Protein AF-A0A0F7GDU9-F1 (afdb_monomer)

Structure (mmCIF, N/CA/C/O backbone):
data_AF-A0A0F7GDU9-F1
#
_entry.id   AF-A0A0F7GDU9-F1
#
loop_
_atom_site.group_PDB
_atom_site.id
_atom_site.type_symbol
_atom_site.label_atom_id
_atom_site.label_alt_id
_atom_site.label_comp_id
_atom_site.label_asym_id
_atom_site.label_entity_id
_atom_site.label_seq_id
_atom_site.pdbx_PDB_ins_code
_atom_site.Cartn_x
_atom_site.Cartn_y
_atom_site.Cartn_z
_atom_site.occupancy
_atom_site.B_iso_or_equiv
_atom_site.auth_seq_id
_atom_site.auth_comp_id
_atom_site.auth_asym_id
_atom_site.auth_atom_id
_atom_site.pdbx_PDB_model_num
ATOM 1 N N . MET A 1 1 ? -9.093 16.173 0.303 1.00 51.81 1 MET A N 1
ATOM 2 C CA . MET A 1 1 ? -8.946 15.560 -1.033 1.00 51.81 1 MET A CA 1
ATOM 3 C C . MET A 1 1 ? -7.883 14.484 -0.906 1.00 51.81 1 MET A C 1
ATOM 5 O O . MET A 1 1 ? -6.915 14.757 -0.209 1.00 51.81 1 MET A O 1
ATOM 9 N N . GLY A 1 2 ? -8.128 13.277 -1.424 1.00 69.50 2 GLY A N 1
ATOM 10 C CA . GLY A 1 2 ? -7.124 12.201 -1.455 1.00 69.50 2 GLY A CA 1
ATOM 11 C C . GLY A 1 2 ? -6.186 12.354 -2.654 1.00 69.50 2 GLY A C 1
ATOM 12 O O . GLY A 1 2 ? -6.438 13.212 -3.508 1.00 69.50 2 GLY A O 1
ATOM 13 N N . LEU A 1 3 ? -5.126 11.550 -2.706 1.00 77.25 3 LEU A N 1
ATOM 14 C CA . LEU A 1 3 ? -4.203 11.506 -3.839 1.00 77.25 3 LEU A CA 1
ATOM 15 C C . LEU A 1 3 ? -4.942 11.056 -5.101 1.00 77.25 3 LEU A C 1
ATOM 17 O O . LEU A 1 3 ? -5.742 10.120 -5.092 1.00 77.25 3 LEU A O 1
ATOM 21 N N . THR A 1 4 ? -4.633 11.688 -6.227 1.00 83.62 4 THR A N 1
ATOM 22 C CA . THR A 1 4 ? -5.005 11.131 -7.530 1.00 83.62 4 THR A CA 1
ATOM 23 C C . THR A 1 4 ? -4.153 9.898 -7.845 1.00 83.62 4 THR A C 1
ATOM 25 O O . THR A 1 4 ? -3.035 9.751 -7.345 1.00 83.62 4 THR A O 1
ATOM 28 N N . LEU A 1 5 ? -4.634 9.028 -8.743 1.00 80.19 5 LEU A N 1
ATOM 29 C CA . LEU A 1 5 ? -3.873 7.854 -9.193 1.00 80.19 5 LEU A CA 1
ATOM 30 C C . LEU A 1 5 ? -2.474 8.242 -9.714 1.00 80.19 5 LEU A C 1
ATOM 32 O O . LEU A 1 5 ? -1.488 7.583 -9.399 1.00 80.19 5 LEU A O 1
ATOM 36 N N . GLY A 1 6 ? -2.366 9.351 -10.454 1.00 81.88 6 GLY A N 1
ATOM 37 C CA . GLY A 1 6 ? -1.084 9.844 -10.965 1.00 81.88 6 GLY A CA 1
ATOM 38 C C . GLY A 1 6 ? -0.112 10.290 -9.865 1.00 81.88 6 GLY A C 1
ATOM 39 O O . GLY A 1 6 ? 1.096 10.068 -9.979 1.00 81.88 6 GLY A O 1
ATOM 40 N N . GLU A 1 7 ? -0.619 10.880 -8.780 1.00 85.62 7 GLU A N 1
ATOM 41 C CA . GLU A 1 7 ? 0.194 11.251 -7.617 1.00 85.62 7 GLU A CA 1
ATOM 42 C C . GLU A 1 7 ? 0.638 10.014 -6.836 1.00 85.62 7 GLU A C 1
ATOM 44 O O . GLU A 1 7 ? 1.824 9.891 -6.522 1.00 85.62 7 GLU A O 1
ATOM 49 N N . ALA A 1 8 ? -0.265 9.059 -6.602 1.00 84.44 8 ALA A N 1
ATOM 50 C CA . ALA A 1 8 ? 0.062 7.797 -5.944 1.00 84.44 8 ALA A CA 1
ATOM 51 C C . ALA A 1 8 ? 1.150 7.022 -6.708 1.00 84.44 8 ALA A C 1
ATOM 53 O O . ALA A 1 8 ? 2.155 6.629 -6.113 1.00 84.44 8 ALA A O 1
ATOM 54 N N . ILE A 1 9 ? 1.021 6.903 -8.036 1.00 87.31 9 ILE A N 1
ATOM 55 C CA . ILE A 1 9 ? 2.037 6.295 -8.912 1.00 87.31 9 ILE A CA 1
ATOM 56 C C . ILE A 1 9 ? 3.381 7.010 -8.752 1.00 87.31 9 ILE A C 1
ATOM 58 O O . ILE A 1 9 ? 4.406 6.363 -8.534 1.00 87.31 9 ILE A O 1
ATOM 62 N N . ARG A 1 10 ? 3.400 8.349 -8.806 1.00 88.69 10 ARG A N 1
ATOM 63 C CA . ARG A 1 10 ? 4.634 9.130 -8.627 1.00 88.69 10 ARG A CA 1
ATOM 64 C C . ARG A 1 10 ? 5.276 8.863 -7.261 1.00 88.69 10 ARG A C 1
ATOM 66 O O . ARG A 1 10 ? 6.499 8.737 -7.184 1.00 88.69 10 ARG A O 1
ATOM 73 N N . HIS A 1 11 ? 4.488 8.773 -6.194 1.00 90.69 11 HIS A N 1
ATOM 74 C CA . HIS A 1 11 ? 5.000 8.477 -4.858 1.00 90.69 11 HIS A CA 1
ATOM 75 C C . HIS A 1 11 ? 5.557 7.052 -4.745 1.00 90.69 11 HIS A C 1
ATOM 77 O O . HIS A 1 11 ? 6.633 6.895 -4.170 1.00 90.69 11 HIS A O 1
ATOM 83 N N . ILE A 1 12 ? 4.915 6.046 -5.349 1.00 88.94 12 ILE A N 1
ATOM 84 C CA . ILE A 1 12 ? 5.427 4.662 -5.393 1.00 88.94 12 ILE A CA 1
ATOM 85 C C . ILE A 1 12 ? 6.749 4.595 -6.164 1.00 88.94 12 ILE A C 1
ATOM 87 O O . ILE A 1 12 ? 7.724 4.043 -5.653 1.00 88.94 12 ILE A O 1
ATOM 91 N N . VAL A 1 13 ? 6.830 5.227 -7.342 1.00 88.12 13 VAL A N 1
ATOM 92 C CA . VAL A 1 13 ? 8.076 5.299 -8.133 1.00 88.12 13 VAL A CA 1
ATOM 93 C C . VAL A 1 13 ? 9.207 5.942 -7.325 1.00 88.12 13 VAL A C 1
ATOM 95 O O . VAL A 1 13 ? 10.338 5.456 -7.342 1.00 88.12 13 VAL A O 1
ATOM 98 N N . ASN A 1 14 ? 8.899 7.002 -6.573 1.00 90.06 14 ASN A N 1
ATOM 99 C CA . ASN A 1 14 ? 9.851 7.693 -5.702 1.00 90.06 14 ASN A CA 1
ATOM 100 C C . ASN A 1 14 ? 10.084 6.991 -4.352 1.00 90.06 14 ASN A C 1
ATOM 102 O O . ASN A 1 14 ? 10.803 7.531 -3.514 1.00 90.06 14 ASN A O 1
ATOM 106 N N . LYS A 1 15 ? 9.499 5.805 -4.129 1.00 89.31 15 LYS A N 1
ATOM 107 C CA . LYS A 1 15 ? 9.599 5.026 -2.882 1.00 89.31 15 LYS A CA 1
ATOM 108 C C . LYS A 1 15 ? 9.071 5.758 -1.638 1.00 89.31 15 LYS A C 1
ATOM 110 O O . LYS A 1 15 ? 9.428 5.423 -0.512 1.00 89.31 15 LYS A O 1
ATOM 115 N N . ASN A 1 16 ? 8.175 6.721 -1.834 1.00 91.31 16 ASN A N 1
ATOM 116 C CA . ASN A 1 16 ? 7.475 7.459 -0.783 1.00 91.31 16 ASN A CA 1
ATOM 117 C C . ASN A 1 16 ? 6.199 6.714 -0.355 1.00 91.31 16 ASN A C 1
ATOM 119 O O . ASN A 1 16 ? 5.093 7.251 -0.433 1.00 91.31 16 ASN A O 1
ATOM 123 N N . TYR A 1 17 ? 6.350 5.460 0.076 1.00 89.12 17 TYR A N 1
ATOM 124 C CA . TYR A 1 17 ? 5.229 4.556 0.363 1.00 89.12 17 TYR A CA 1
ATOM 125 C C . TYR A 1 17 ? 4.339 5.034 1.511 1.00 89.12 17 TYR A C 1
ATOM 127 O O . TYR A 1 17 ? 3.130 4.851 1.446 1.00 89.12 17 TYR A O 1
ATOM 135 N N . ALA A 1 18 ? 4.910 5.702 2.518 1.00 87.19 18 ALA A N 1
ATOM 136 C CA . ALA A 1 18 ? 4.168 6.198 3.676 1.00 87.19 18 ALA A CA 1
ATOM 137 C C . ALA A 1 18 ? 3.028 7.162 3.291 1.00 87.19 18 ALA A C 1
ATOM 139 O O . ALA A 1 18 ? 1.952 7.119 3.881 1.00 87.19 18 ALA A O 1
ATOM 140 N N . ILE A 1 19 ? 3.239 8.000 2.267 1.00 88.06 19 ILE A N 1
ATOM 141 C CA . ILE A 1 19 ? 2.229 8.959 1.788 1.00 88.06 19 ILE A CA 1
ATOM 142 C C . ILE A 1 19 ? 1.057 8.208 1.143 1.00 88.06 19 ILE A C 1
ATOM 144 O O . ILE A 1 19 ? -0.102 8.510 1.408 1.00 88.06 19 ILE A O 1
ATOM 148 N N . VAL A 1 20 ? 1.365 7.188 0.340 1.00 88.69 20 VAL A N 1
ATOM 149 C CA . VAL A 1 20 ? 0.366 6.354 -0.345 1.00 88.69 20 VAL A CA 1
ATOM 150 C C . VAL A 1 20 ? -0.384 5.471 0.648 1.00 88.69 20 VAL A C 1
ATOM 152 O O . VAL A 1 20 ? -1.594 5.313 0.541 1.00 88.69 20 VAL A O 1
ATOM 155 N N . ALA A 1 21 ? 0.316 4.940 1.649 1.00 88.06 21 ALA A N 1
ATOM 156 C CA . ALA A 1 21 ? -0.278 4.141 2.709 1.00 88.06 21 ALA A CA 1
ATOM 157 C C . ALA A 1 21 ? -1.263 4.950 3.561 1.00 88.06 21 ALA A C 1
ATOM 159 O O . ALA A 1 21 ? -2.363 4.475 3.842 1.00 88.06 21 ALA A O 1
ATOM 160 N N . ALA A 1 22 ? -0.897 6.180 3.935 1.00 85.88 22 ALA A N 1
ATOM 161 C CA . ALA A 1 22 ? -1.777 7.077 4.678 1.00 85.88 22 ALA A CA 1
ATOM 162 C C . ALA A 1 22 ? -3.028 7.455 3.869 1.00 85.88 22 ALA A C 1
ATOM 164 O O . ALA A 1 22 ? -4.126 7.486 4.421 1.00 85.88 22 ALA A O 1
ATOM 165 N N . ASP A 1 23 ? -2.873 7.696 2.566 1.00 86.12 23 ASP A N 1
ATOM 166 C CA . ASP A 1 23 ? -3.991 8.016 1.679 1.00 86.12 23 ASP A CA 1
ATOM 167 C C . ASP A 1 23 ? -4.937 6.823 1.469 1.00 86.12 23 ASP A C 1
ATOM 169 O O . ASP A 1 23 ? -6.144 6.969 1.643 1.00 86.12 23 ASP A O 1
ATOM 173 N N . LEU A 1 24 ? -4.406 5.622 1.203 1.00 84.25 24 LEU A N 1
ATOM 174 C CA . LEU A 1 24 ? -5.200 4.389 1.090 1.00 84.25 24 LEU A CA 1
ATOM 175 C C . LEU A 1 24 ? -5.948 4.071 2.390 1.00 84.25 24 LEU A C 1
ATOM 177 O O . LEU A 1 24 ? -7.117 3.675 2.360 1.00 84.25 24 LEU A O 1
ATOM 181 N N . PHE A 1 25 ? -5.287 4.274 3.532 1.00 83.62 25 PHE A N 1
ATOM 182 C CA . PHE A 1 25 ? -5.909 4.152 4.843 1.00 83.62 25 PHE A CA 1
ATOM 183 C C . PHE A 1 25 ? -7.065 5.147 5.009 1.00 83.62 25 PHE A C 1
ATOM 185 O O . PHE A 1 25 ? -8.159 4.747 5.400 1.00 83.62 25 PHE A O 1
ATOM 192 N N . ASP A 1 26 ? -6.864 6.426 4.694 1.00 79.69 26 ASP A N 1
ATOM 193 C CA . ASP A 1 26 ? -7.908 7.448 4.821 1.00 79.69 26 ASP A CA 1
ATOM 194 C C . ASP A 1 26 ? -9.071 7.219 3.836 1.00 79.69 26 ASP A C 1
ATOM 196 O O . ASP A 1 26 ? -10.240 7.361 4.208 1.00 79.69 26 ASP A O 1
ATOM 200 N N . GLU A 1 27 ? -8.778 6.782 2.609 1.00 75.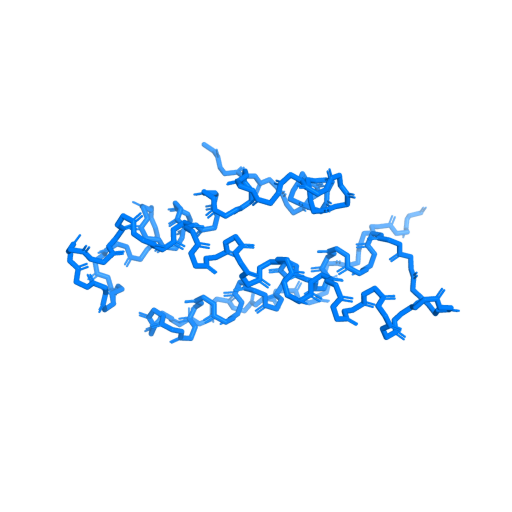69 27 GLU A N 1
ATOM 201 C CA . GLU A 1 27 ? -9.785 6.445 1.600 1.00 75.69 27 GLU A CA 1
ATOM 202 C C . GLU A 1 27 ? -10.667 5.280 2.064 1.00 75.69 27 GLU A C 1
ATOM 204 O O . GLU A 1 27 ? -11.899 5.383 2.025 1.00 75.69 27 GLU A O 1
ATOM 209 N N . CYS A 1 28 ? -10.057 4.192 2.539 1.00 71.00 28 CYS A N 1
ATOM 210 C CA . CYS A 1 28 ? -10.795 2.993 2.922 1.00 71.00 28 CYS A CA 1
ATOM 211 C C . CYS A 1 28 ? -11.435 3.119 4.312 1.00 71.00 28 CYS A C 1
ATOM 213 O O . CYS A 1 28 ? -12.611 2.806 4.477 1.00 71.00 28 CYS A O 1
ATOM 215 N N . LEU A 1 29 ? -10.706 3.615 5.313 1.00 68.00 29 LEU A N 1
ATOM 216 C CA . LEU A 1 29 ? -11.124 3.610 6.721 1.00 68.00 29 LEU A CA 1
ATOM 217 C C . LEU A 1 29 ? -11.577 4.973 7.254 1.00 68.00 29 LEU A C 1
ATOM 219 O O . LEU A 1 29 ? -12.350 5.012 8.212 1.00 68.00 29 LEU A O 1
ATOM 223 N N . GLY A 1 30 ? -11.104 6.075 6.671 1.00 59.62 30 GLY A N 1
ATOM 224 C CA . GLY A 1 30 ? -11.376 7.433 7.152 1.00 59.62 30 GLY A CA 1
ATOM 225 C C . GLY A 1 30 ? -12.654 8.052 6.585 1.00 59.62 30 GLY A C 1
ATOM 226 O O . GLY A 1 30 ? -13.427 8.648 7.333 1.00 59.62 30 GLY A O 1
ATOM 227 N N . LYS A 1 31 ? -12.898 7.913 5.273 1.00 58.88 31 LYS A N 1
ATOM 228 C CA . LYS A 1 31 ? -13.973 8.656 4.581 1.00 58.88 31 LYS A CA 1
ATOM 229 C C . LYS A 1 31 ? -15.091 7.815 3.972 1.00 58.88 31 LYS A C 1
ATOM 231 O O . LYS A 1 31 ? -16.208 8.314 3.875 1.00 58.88 31 LYS A O 1
ATOM 236 N N . LYS A 1 32 ? -14.810 6.593 3.504 1.00 56.31 32 LYS A N 1
ATOM 237 C CA . LYS A 1 32 ? -15.735 5.857 2.618 1.00 56.31 32 LYS A CA 1
ATOM 238 C C . LYS A 1 32 ? -16.352 4.613 3.250 1.00 56.31 32 LYS A C 1
ATOM 240 O O . LYS A 1 32 ? -17.522 4.345 3.001 1.00 56.31 32 LYS A O 1
ATOM 245 N N . TYR A 1 33 ? -15.598 3.896 4.086 1.00 57.84 33 TYR A N 1
ATOM 246 C CA . TYR A 1 33 ? -16.064 2.658 4.718 1.00 57.84 33 TYR A CA 1
ATOM 247 C C . TYR A 1 33 ? -15.785 2.586 6.223 1.00 57.84 33 TYR A C 1
ATOM 249 O O . TYR A 1 33 ? -15.810 1.502 6.791 1.00 57.84 33 TYR A O 1
ATOM 257 N N . GLY A 1 34 ? -15.566 3.717 6.904 1.00 58.62 34 GLY A N 1
ATOM 258 C CA . GLY A 1 34 ? -15.270 3.740 8.344 1.00 58.62 34 GLY A CA 1
ATOM 259 C C . GLY A 1 34 ? -16.318 3.053 9.238 1.00 58.62 34 GLY A C 1
ATOM 260 O O . GLY A 1 34 ? -15.957 2.551 10.301 1.00 58.62 34 GLY A O 1
ATOM 261 N N . GLU A 1 35 ? -17.579 2.986 8.792 1.00 58.09 35 GLU A N 1
ATOM 262 C CA . GLU A 1 35 ? -18.680 2.267 9.460 1.00 58.09 35 GLU A CA 1
ATOM 263 C C . GLU A 1 35 ? -18.834 0.799 9.011 1.00 58.09 35 GLU A C 1
ATOM 265 O O . GLU A 1 35 ? -19.424 -0.001 9.731 1.00 58.09 35 GLU A O 1
ATOM 270 N N . VAL A 1 36 ? -18.305 0.431 7.837 1.00 58.22 36 VAL A N 1
ATOM 271 C CA . VAL A 1 36 ? -18.461 -0.908 7.224 1.00 58.22 36 VAL A CA 1
ATOM 272 C C . VAL A 1 36 ? -17.218 -1.778 7.428 1.00 58.22 36 VAL A C 1
ATOM 274 O O . VAL A 1 36 ? -17.302 -3.005 7.444 1.00 58.22 36 VAL A O 1
ATOM 277 N N . ALA A 1 37 ? -16.054 -1.157 7.603 1.00 60.94 37 ALA A N 1
ATOM 278 C CA . ALA A 1 37 ? -14.794 -1.852 7.767 1.00 60.94 37 ALA A CA 1
ATOM 279 C C . ALA A 1 37 ? -14.752 -2.622 9.091 1.00 60.94 37 ALA A C 1
ATOM 281 O O . ALA A 1 37 ? -14.952 -2.063 10.171 1.00 60.94 37 ALA A O 1
ATOM 282 N N . LYS A 1 38 ? -14.397 -3.907 9.019 1.00 63.19 38 LYS A N 1
ATOM 283 C CA . LYS A 1 38 ? -14.333 -4.822 10.176 1.00 63.19 38 LYS A CA 1
ATOM 284 C C . LYS A 1 38 ? -13.097 -4.618 11.065 1.00 63.19 38 LYS A C 1
ATOM 286 O O . LYS A 1 38 ? -12.650 -5.551 11.726 1.00 63.19 38 LYS A O 1
ATOM 291 N N . VAL A 1 39 ? -12.516 -3.419 11.087 1.00 62.53 39 VAL A N 1
ATOM 292 C CA . VAL A 1 39 ? -11.258 -3.163 11.800 1.00 62.53 39 VAL A CA 1
ATOM 293 C C . VAL A 1 39 ? -11.517 -2.779 13.255 1.00 62.53 39 VAL A C 1
ATOM 295 O O . VAL A 1 39 ? -12.111 -1.724 13.511 1.00 62.53 39 VAL A O 1
ATOM 298 N N . PRO A 1 40 ? -10.999 -3.552 14.227 1.00 60.81 40 PRO A N 1
ATOM 299 C CA . PRO A 1 40 ? -11.018 -3.155 15.627 1.00 60.81 40 PRO A CA 1
ATOM 300 C C . PRO A 1 40 ? -10.286 -1.820 15.815 1.00 60.81 40 PRO A C 1
ATOM 302 O O . PRO A 1 40 ? -9.200 -1.618 15.276 1.00 60.81 40 PRO A O 1
ATOM 305 N N . ALA A 1 41 ? -10.829 -0.906 16.625 1.00 61.78 41 ALA A N 1
ATOM 306 C CA . ALA A 1 41 ? -10.236 0.421 16.843 1.00 61.78 41 ALA A CA 1
ATOM 307 C C . ALA A 1 41 ? -8.761 0.380 17.303 1.00 61.78 41 ALA A C 1
ATOM 309 O O . ALA A 1 41 ? -7.984 1.261 16.946 1.00 61.78 41 ALA A O 1
ATOM 310 N N . LYS A 1 42 ? -8.369 -0.674 18.033 1.00 61.44 42 LYS A N 1
ATOM 311 C CA . LYS A 1 42 ? -6.993 -0.929 18.494 1.00 61.44 42 LYS A CA 1
ATOM 312 C C . LYS A 1 42 ? -5.995 -1.220 17.364 1.00 61.44 42 LYS A C 1
ATOM 314 O O . LYS A 1 42 ? -4.810 -0.966 17.529 1.00 61.44 42 LYS A O 1
ATOM 319 N N . ASP A 1 43 ? -6.467 -1.730 16.228 1.00 67.06 43 ASP A N 1
ATOM 320 C CA . ASP A 1 43 ? -5.627 -2.110 15.092 1.00 67.06 43 ASP A CA 1
ATOM 321 C C . ASP A 1 43 ? -5.486 -0.963 14.078 1.00 67.06 43 ASP A C 1
ATOM 323 O O . ASP A 1 43 ? -4.539 -0.963 13.290 1.00 67.06 43 ASP A O 1
ATOM 327 N N . LYS A 1 44 ? -6.367 0.056 14.130 1.00 67.38 44 LYS A N 1
ATOM 328 C CA . LYS A 1 44 ? -6.383 1.231 13.228 1.00 67.38 44 LYS A CA 1
ATOM 329 C C . LYS A 1 44 ? -5.042 1.966 13.154 1.00 67.38 44 LYS A C 1
ATOM 331 O O . LYS A 1 44 ? -4.682 2.446 12.088 1.00 67.38 44 LYS A O 1
ATOM 336 N N . THR A 1 45 ? -4.279 2.011 14.243 1.00 72.19 45 THR A N 1
ATOM 337 C CA . THR A 1 45 ? -2.954 2.654 14.290 1.00 72.19 45 THR A CA 1
ATOM 338 C C . THR A 1 45 ? -1.852 1.845 13.600 1.00 72.19 45 THR A C 1
ATOM 340 O O . THR A 1 45 ? -0.831 2.414 13.225 1.00 72.19 45 THR A O 1
ATOM 343 N N . THR A 1 46 ? -2.048 0.538 13.398 1.00 82.44 46 THR A N 1
ATOM 344 C CA . THR A 1 46 ? -1.060 -0.356 12.761 1.00 82.44 46 THR A CA 1
ATOM 345 C C . THR A 1 46 ? -1.272 -0.511 11.257 1.00 82.44 46 THR A C 1
ATOM 347 O O . THR A 1 46 ? -0.351 -0.889 10.538 1.00 82.44 46 THR A O 1
ATOM 350 N N . TRP A 1 47 ? -2.469 -0.195 10.760 1.00 83.44 47 TRP A N 1
ATOM 351 C CA . TRP A 1 47 ? -2.814 -0.343 9.346 1.00 83.44 47 TRP A CA 1
ATOM 352 C C . TRP A 1 47 ? -1.959 0.489 8.392 1.00 83.44 47 TRP A C 1
ATOM 354 O O . TRP A 1 47 ? -1.522 -0.086 7.400 1.00 83.44 47 TRP A O 1
ATOM 364 N N . PRO A 1 48 ? -1.644 1.773 8.660 1.00 84.31 48 PRO A N 1
ATOM 365 C CA . PRO A 1 48 ? -0.747 2.528 7.786 1.00 84.31 48 PRO A CA 1
ATOM 366 C C . PRO A 1 48 ? 0.612 1.838 7.605 1.00 84.31 48 PRO A C 1
ATOM 368 O O . PRO A 1 48 ? 1.127 1.783 6.496 1.00 84.31 48 PRO A O 1
ATOM 371 N N . ILE A 1 49 ? 1.143 1.229 8.671 1.00 88.31 49 ILE A N 1
ATOM 372 C CA . ILE A 1 49 ? 2.406 0.480 8.634 1.00 88.31 49 ILE A CA 1
ATOM 373 C C . ILE A 1 49 ? 2.241 -0.795 7.796 1.00 88.31 49 ILE A C 1
ATOM 375 O O . ILE A 1 49 ? 3.045 -1.049 6.906 1.00 88.31 49 ILE A O 1
ATOM 379 N N . LYS A 1 50 ? 1.160 -1.561 8.008 1.00 89.12 50 LYS A N 1
ATOM 380 C CA . LYS A 1 50 ? 0.871 -2.772 7.216 1.00 89.12 50 LYS A CA 1
ATOM 381 C C . LYS A 1 50 ? 0.710 -2.477 5.722 1.00 89.12 50 LYS A C 1
ATOM 383 O O . LYS A 1 50 ? 1.218 -3.230 4.897 1.00 89.12 50 LYS A O 1
ATOM 388 N N . ILE A 1 51 ? 0.017 -1.392 5.373 1.00 90.00 51 ILE A N 1
ATOM 389 C CA . ILE A 1 51 ? -0.165 -0.969 3.977 1.00 90.00 51 ILE A CA 1
ATOM 390 C C . ILE A 1 51 ? 1.183 -0.554 3.380 1.00 90.00 51 ILE A C 1
ATOM 392 O O . ILE A 1 51 ? 1.481 -0.905 2.241 1.00 90.00 51 ILE A O 1
ATOM 396 N N . GLU A 1 52 ? 2.018 0.157 4.140 1.00 92.38 52 GLU A N 1
ATOM 397 C CA . GLU A 1 52 ? 3.356 0.547 3.695 1.00 92.38 52 GLU A CA 1
ATOM 398 C C . GLU A 1 52 ? 4.256 -0.667 3.419 1.00 92.38 52 GLU A C 1
ATOM 400 O O . GLU A 1 52 ? 4.908 -0.718 2.374 1.00 92.38 52 GLU A O 1
ATOM 405 N N . ASP A 1 53 ? 4.278 -1.653 4.318 1.00 93.19 53 ASP A N 1
ATOM 406 C CA . ASP A 1 53 ? 5.015 -2.905 4.110 1.00 93.19 53 ASP A CA 1
ATOM 407 C C . ASP A 1 53 ? 4.494 -3.668 2.889 1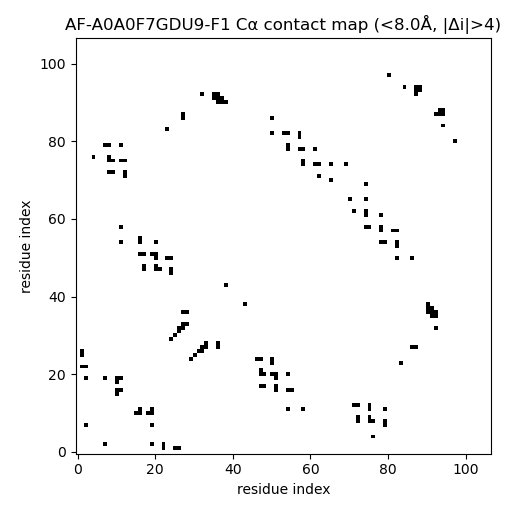.00 93.19 53 ASP A C 1
ATOM 409 O O . ASP A 1 53 ? 5.287 -4.113 2.056 1.00 93.19 53 ASP A O 1
ATOM 413 N N . LYS A 1 54 ? 3.169 -3.734 2.707 1.00 92.88 54 LYS A N 1
ATOM 414 C CA . LYS A 1 54 ? 2.582 -4.386 1.532 1.00 92.88 54 LYS A CA 1
ATOM 415 C C . LYS A 1 54 ? 2.938 -3.665 0.229 1.00 92.88 54 LYS A C 1
ATOM 417 O O . LYS A 1 54 ? 3.276 -4.322 -0.752 1.00 92.88 54 LYS A O 1
ATOM 422 N N . LEU A 1 55 ? 2.935 -2.328 0.217 1.00 91.81 55 LEU A N 1
ATOM 423 C CA . LEU A 1 55 ? 3.396 -1.529 -0.927 1.00 91.81 55 LEU A CA 1
ATOM 424 C C . LEU A 1 55 ? 4.852 -1.837 -1.283 1.00 91.81 55 LEU A C 1
ATOM 426 O O . LEU A 1 55 ? 5.164 -1.976 -2.463 1.00 91.81 55 LEU A O 1
ATOM 430 N N . LYS A 1 56 ? 5.738 -1.956 -0.288 1.00 93.38 56 LYS A N 1
ATOM 431 C CA . LYS A 1 56 ? 7.148 -2.311 -0.513 1.00 93.38 56 LYS A CA 1
ATOM 432 C C . LYS A 1 56 ? 7.287 -3.712 -1.094 1.00 93.38 56 LYS A C 1
ATOM 434 O O . LYS A 1 56 ? 7.995 -3.875 -2.085 1.00 93.38 56 LYS A O 1
ATOM 439 N N . GLU A 1 57 ? 6.603 -4.687 -0.499 1.00 93.75 57 GLU A N 1
ATOM 440 C CA . GLU A 1 57 ? 6.629 -6.088 -0.925 1.00 93.75 57 GLU A CA 1
ATOM 441 C C . GLU A 1 57 ? 6.181 -6.230 -2.384 1.00 93.75 57 GLU A C 1
ATOM 443 O O . GLU A 1 57 ? 6.929 -6.749 -3.214 1.00 93.75 57 GLU A O 1
ATOM 448 N N . VAL A 1 58 ? 4.998 -5.703 -2.715 1.00 92.69 58 VAL A N 1
ATOM 449 C CA . VAL A 1 58 ? 4.416 -5.803 -4.059 1.00 92.69 58 VAL A CA 1
ATOM 450 C C . VAL A 1 58 ? 5.253 -5.028 -5.076 1.00 92.69 58 VAL A C 1
ATOM 452 O O . VAL A 1 58 ? 5.553 -5.552 -6.150 1.00 92.69 58 VAL A O 1
ATOM 455 N N . HIS A 1 59 ? 5.693 -3.810 -4.739 1.00 91.75 59 HIS A N 1
ATOM 456 C CA . HIS A 1 59 ? 6.526 -3.018 -5.644 1.00 91.75 59 HIS A CA 1
ATOM 457 C C . HIS A 1 59 ? 7.846 -3.731 -5.948 1.00 91.75 59 HIS A C 1
ATOM 459 O O . HIS A 1 59 ? 8.270 -3.778 -7.101 1.00 91.75 59 HIS A O 1
ATOM 465 N N . GLN A 1 60 ? 8.494 -4.308 -4.934 1.00 89.69 60 GLN A N 1
ATOM 466 C CA . GLN A 1 60 ? 9.758 -5.012 -5.109 1.00 89.69 60 GLN A CA 1
ATOM 467 C C . GLN A 1 60 ? 9.583 -6.304 -5.914 1.00 89.69 60 GLN A C 1
ATOM 469 O O . GLN A 1 60 ? 10.363 -6.537 -6.835 1.00 89.69 60 GLN A O 1
ATOM 474 N N . ALA A 1 61 ? 8.539 -7.090 -5.637 1.00 89.69 61 ALA A N 1
ATOM 475 C CA . ALA A 1 61 ? 8.221 -8.288 -6.410 1.00 89.69 61 ALA A CA 1
ATOM 476 C C . ALA A 1 61 ? 7.983 -7.961 -7.895 1.00 89.69 61 ALA A C 1
ATOM 478 O O . ALA A 1 61 ? 8.582 -8.589 -8.769 1.00 89.69 61 ALA A O 1
ATOM 479 N N . LYS A 1 62 ? 7.192 -6.920 -8.188 1.00 85.50 62 LYS A N 1
ATOM 480 C CA . LYS A 1 62 ? 6.907 -6.492 -9.566 1.00 85.50 62 LYS A CA 1
ATOM 481 C C . LYS A 1 62 ? 8.104 -5.850 -10.261 1.00 85.50 62 LYS A C 1
ATOM 483 O O . LYS A 1 62 ? 8.243 -6.000 -11.470 1.00 85.50 62 LYS A O 1
ATOM 488 N N . LEU A 1 63 ? 8.988 -5.164 -9.533 1.00 85.62 63 LEU A N 1
ATOM 489 C CA . LEU A 1 63 ? 10.256 -4.692 -10.096 1.00 85.62 63 LEU A CA 1
ATOM 490 C C . LEU A 1 63 ? 11.137 -5.867 -10.538 1.00 85.62 63 LEU A C 1
ATOM 492 O O . LEU A 1 63 ? 11.735 -5.792 -11.606 1.00 85.62 63 LEU A O 1
ATOM 496 N N . THR A 1 64 ? 11.181 -6.948 -9.755 1.00 85.00 64 THR A N 1
ATOM 497 C CA . THR A 1 64 ? 11.919 -8.170 -10.109 1.00 85.00 64 THR A CA 1
ATOM 498 C C . THR A 1 64 ? 11.266 -8.925 -11.271 1.00 85.00 64 THR A C 1
ATOM 500 O O . THR A 1 64 ? 11.967 -9.408 -12.156 1.00 85.00 64 THR A O 1
ATOM 503 N N . GLU A 1 65 ? 9.935 -9.002 -11.319 1.00 79.56 65 GLU A N 1
ATOM 504 C CA . GLU A 1 65 ? 9.200 -9.663 -12.410 1.00 79.56 65 GLU A CA 1
ATOM 505 C C . GLU A 1 65 ? 9.252 -8.867 -13.730 1.00 79.56 65 GLU A C 1
ATOM 507 O O . GLU A 1 65 ? 9.381 -9.432 -14.820 1.00 79.56 65 GLU A O 1
ATOM 512 N N . GLY A 1 66 ? 9.168 -7.540 -13.629 1.00 66.75 66 GLY A N 1
ATOM 513 C CA . GLY A 1 66 ? 9.030 -6.605 -14.741 1.00 66.75 66 GLY A CA 1
ATOM 514 C C . GLY A 1 66 ? 10.335 -5.999 -15.256 1.00 66.75 66 GLY A C 1
ATOM 515 O O . GLY A 1 66 ? 10.257 -5.167 -16.162 1.00 66.75 66 GLY A O 1
ATOM 516 N N . GLU A 1 67 ? 11.502 -6.411 -14.735 1.00 64.25 67 GLU A N 1
ATOM 517 C CA . GLU A 1 67 ? 12.827 -5.783 -14.943 1.00 64.25 67 GLU A CA 1
ATOM 518 C C . GLU A 1 67 ? 13.177 -5.520 -16.427 1.00 64.25 67 GLU A C 1
ATOM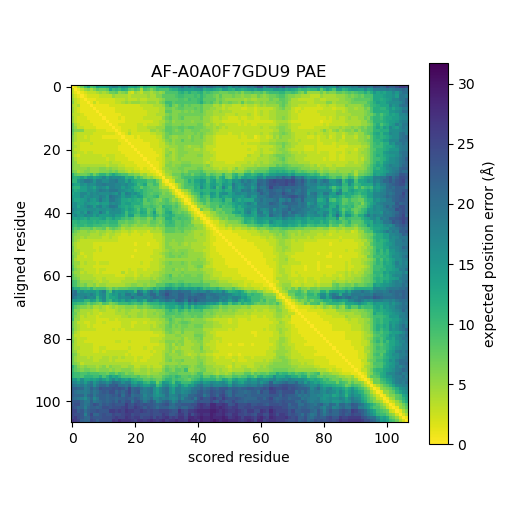 520 O O . GLU A 1 67 ? 13.935 -4.601 -16.734 1.00 64.25 67 GLU A O 1
ATOM 525 N N . PHE A 1 68 ? 12.550 -6.244 -17.365 1.00 57.22 68 PHE A N 1
ATOM 526 C CA . PHE A 1 68 ? 12.767 -6.104 -18.811 1.00 57.22 68 PHE A CA 1
ATOM 527 C C . PHE A 1 68 ? 11.498 -5.900 -19.658 1.00 57.22 68 PHE A C 1
ATOM 529 O O . PHE A 1 68 ? 11.594 -5.880 -20.886 1.00 57.22 68 PHE A O 1
ATOM 536 N N . LYS A 1 69 ? 10.306 -5.785 -19.053 1.00 70.81 69 LYS A N 1
ATOM 537 C CA . LYS A 1 69 ? 9.025 -5.798 -19.795 1.00 70.81 69 LYS A CA 1
ATOM 538 C C . LYS A 1 69 ? 8.131 -4.585 -19.567 1.00 70.81 69 LYS A C 1
ATOM 540 O O . LYS A 1 69 ? 7.367 -4.254 -20.471 1.00 70.81 69 LYS A O 1
ATOM 545 N N . TRP A 1 70 ? 8.208 -3.931 -18.409 1.00 77.50 70 TRP A N 1
ATOM 546 C CA . TRP A 1 70 ? 7.258 -2.884 -18.017 1.00 77.50 70 TRP A CA 1
ATOM 547 C C . TRP A 1 70 ? 7.963 -1.594 -17.617 1.00 77.50 70 TRP A C 1
ATOM 549 O O . TRP A 1 70 ? 9.094 -1.608 -17.125 1.00 77.50 70 TRP A O 1
ATOM 559 N N . THR A 1 71 ? 7.302 -0.453 -17.821 1.00 83.56 71 THR A N 1
ATOM 560 C CA . THR A 1 71 ? 7.852 0.816 -17.342 1.00 83.56 71 THR A CA 1
ATOM 561 C C . THR A 1 71 ? 7.717 0.906 -15.823 1.00 83.56 71 THR A C 1
ATOM 563 O O . THR A 1 71 ? 6.846 0.290 -15.209 1.00 83.56 71 THR A O 1
ATOM 566 N N . ARG A 1 72 ? 8.547 1.743 -15.188 1.00 82.00 72 ARG A N 1
ATOM 567 C CA . ARG A 1 72 ? 8.423 2.022 -13.744 1.00 82.00 72 ARG A CA 1
ATOM 568 C C . ARG A 1 72 ? 7.039 2.565 -13.369 1.00 82.00 72 ARG A C 1
ATOM 570 O O . ARG A 1 72 ? 6.602 2.366 -12.243 1.00 82.00 72 ARG A O 1
ATOM 577 N N . GLN A 1 73 ? 6.366 3.252 -14.296 1.00 83.81 73 GLN A N 1
ATOM 578 C CA . GLN A 1 73 ? 5.014 3.766 -14.089 1.00 83.81 73 GLN A CA 1
ATOM 579 C C . GLN A 1 73 ? 3.972 2.647 -14.132 1.00 83.81 73 GLN A C 1
ATOM 581 O O . GLN A 1 73 ? 3.100 2.629 -13.270 1.00 83.81 73 GLN A O 1
ATOM 586 N N . ASP A 1 74 ? 4.098 1.696 -15.063 1.00 84.81 74 ASP A N 1
ATOM 587 C CA . ASP A 1 74 ? 3.216 0.521 -15.127 1.00 84.81 74 ASP A CA 1
ATOM 588 C C . ASP A 1 74 ? 3.340 -0.313 -13.852 1.00 84.81 74 ASP A C 1
ATOM 590 O O . ASP A 1 74 ? 2.340 -0.617 -13.208 1.00 84.81 74 ASP A O 1
ATOM 594 N N . VAL A 1 75 ? 4.578 -0.589 -13.430 1.00 87.56 75 VAL A N 1
ATOM 595 C CA . VAL A 1 75 ? 4.870 -1.322 -12.192 1.00 87.56 75 VAL A CA 1
ATOM 596 C C . VAL A 1 75 ? 4.245 -0.627 -10.977 1.00 87.56 75 VAL A C 1
ATOM 598 O O . VAL A 1 75 ? 3.622 -1.279 -10.139 1.00 87.56 75 VAL A O 1
ATOM 601 N N . ALA A 1 76 ? 4.374 0.697 -10.878 1.00 87.00 76 ALA A N 1
ATOM 602 C CA . ALA A 1 76 ? 3.810 1.468 -9.776 1.00 87.00 76 ALA A CA 1
ATOM 603 C C . ALA A 1 76 ? 2.273 1.553 -9.815 1.00 87.00 76 ALA A C 1
ATOM 605 O O . ALA A 1 76 ? 1.637 1.501 -8.763 1.00 87.00 76 ALA A O 1
ATOM 606 N N . SER A 1 77 ? 1.677 1.652 -11.005 1.00 87.25 77 SER A N 1
ATOM 607 C CA . SER A 1 77 ? 0.221 1.623 -11.194 1.00 87.25 77 SER A CA 1
ATOM 608 C C . SER A 1 77 ? -0.360 0.284 -10.751 1.00 87.25 77 SER A C 1
ATOM 610 O O . SER A 1 77 ? -1.299 0.237 -9.956 1.00 87.25 77 SER A O 1
ATOM 612 N N . ASP A 1 78 ? 0.257 -0.807 -11.197 1.00 87.94 78 ASP A N 1
ATOM 613 C CA . ASP A 1 78 ? -0.178 -2.159 -10.870 1.00 87.94 78 ASP A CA 1
ATOM 614 C C . ASP A 1 78 ? 0.014 -2.464 -9.376 1.00 87.94 78 ASP A C 1
ATOM 616 O O . ASP A 1 78 ? -0.871 -3.022 -8.732 1.00 87.94 78 ASP A O 1
ATOM 620 N N . THR A 1 79 ? 1.115 -1.982 -8.785 1.00 89.69 79 THR A N 1
ATOM 621 C CA . THR A 1 79 ? 1.342 -2.022 -7.329 1.00 89.69 79 THR A CA 1
ATOM 622 C C . THR A 1 79 ? 0.213 -1.328 -6.568 1.00 89.69 79 THR A C 1
ATOM 624 O O . THR A 1 79 ? -0.320 -1.890 -5.614 1.00 89.69 79 THR A O 1
ATOM 627 N N . TYR A 1 80 ? -0.166 -0.110 -6.972 1.00 88.44 80 TYR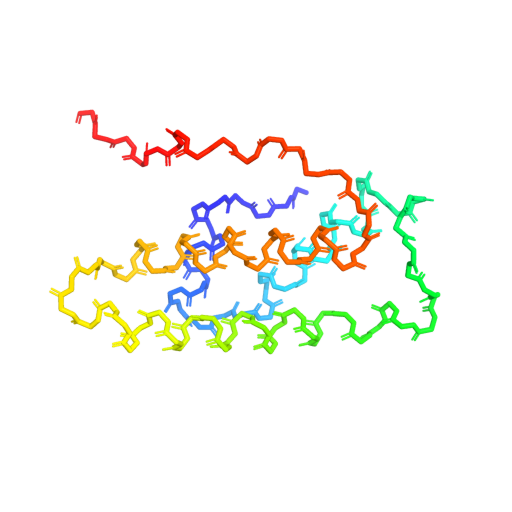 A N 1
ATOM 628 C CA . TYR A 1 80 ? -1.233 0.636 -6.301 1.00 88.44 80 TYR A CA 1
ATOM 629 C C . TYR A 1 80 ? -2.569 -0.115 -6.356 1.00 88.44 80 TYR A C 1
ATOM 631 O O . TYR A 1 80 ? -3.244 -0.246 -5.335 1.00 88.44 80 TYR A O 1
ATOM 639 N N . ILE A 1 81 ? -2.937 -0.628 -7.534 1.00 87.38 81 ILE A N 1
ATOM 640 C CA . 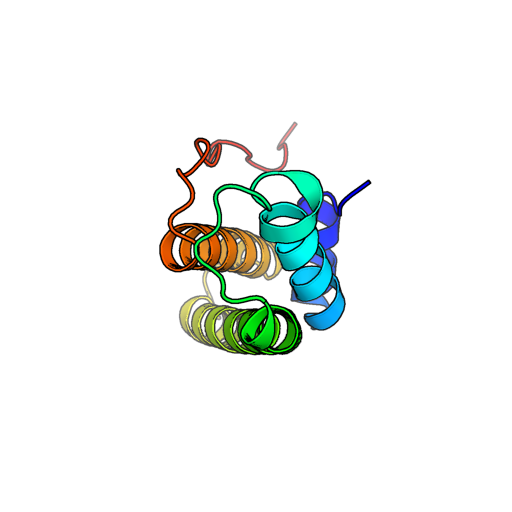ILE A 1 81 ? -4.192 -1.361 -7.741 1.00 87.38 81 ILE A CA 1
ATOM 641 C C . ILE A 1 81 ? -4.216 -2.645 -6.909 1.00 87.38 81 ILE A C 1
ATOM 643 O O . ILE A 1 81 ? -5.213 -2.919 -6.243 1.00 87.38 81 ILE A O 1
ATOM 647 N N . GLU A 1 82 ? -3.133 -3.419 -6.920 1.00 89.62 82 GLU A N 1
ATOM 648 C CA . GLU A 1 82 ? -3.056 -4.688 -6.195 1.00 89.62 82 GLU A CA 1
ATOM 649 C C . GLU A 1 82 ? -3.145 -4.483 -4.681 1.00 89.62 82 GLU A C 1
ATOM 651 O O . GLU A 1 82 ? -3.925 -5.161 -4.012 1.00 89.62 82 GLU A O 1
ATOM 656 N N . VAL A 1 83 ? -2.423 -3.497 -4.138 1.00 89.56 83 VAL A N 1
ATOM 657 C CA . VAL A 1 83 ? -2.495 -3.185 -2.704 1.00 89.56 83 VAL A CA 1
ATOM 658 C C . VAL A 1 83 ? -3.862 -2.632 -2.319 1.00 89.56 83 VAL A C 1
ATOM 660 O O . VAL A 1 83 ? -4.366 -2.959 -1.247 1.00 89.56 83 VAL A O 1
ATOM 663 N N . LYS A 1 84 ? -4.498 -1.836 -3.182 1.00 86.56 84 LYS A N 1
ATOM 664 C CA . LYS A 1 84 ? -5.859 -1.357 -2.941 1.00 86.56 84 LYS A CA 1
ATOM 665 C C . LYS A 1 84 ? -6.864 -2.508 -2.888 1.00 86.56 84 LYS A C 1
ATOM 667 O O . LYS A 1 84 ? -7.651 -2.562 -1.951 1.00 86.56 84 LYS A O 1
ATOM 672 N N . LEU A 1 85 ? -6.811 -3.439 -3.841 1.00 85.25 85 LEU A N 1
ATOM 673 C CA . LEU A 1 85 ? -7.681 -4.620 -3.850 1.00 85.25 85 LEU A CA 1
ATOM 674 C C . LEU A 1 85 ? -7.451 -5.502 -2.619 1.00 85.25 85 LEU A C 1
ATOM 676 O O . LEU A 1 85 ? -8.414 -5.933 -1.993 1.00 85.25 85 LEU A O 1
ATOM 680 N N . TRP A 1 86 ? -6.188 -5.724 -2.248 1.00 89.19 86 TRP A N 1
ATOM 681 C CA . TRP A 1 86 ? -5.832 -6.436 -1.021 1.00 89.19 86 TRP A CA 1
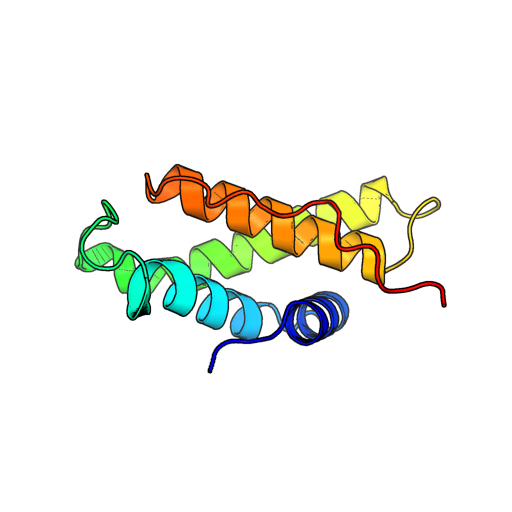ATOM 682 C C . TRP A 1 86 ? -6.406 -5.749 0.225 1.00 89.19 86 TRP A C 1
ATOM 684 O O . TRP A 1 86 ? -6.989 -6.409 1.079 1.00 89.19 86 TRP A O 1
ATOM 694 N N . LEU A 1 87 ? -6.280 -4.422 0.316 1.00 84.81 87 LEU A N 1
ATOM 695 C CA . LEU A 1 87 ? -6.817 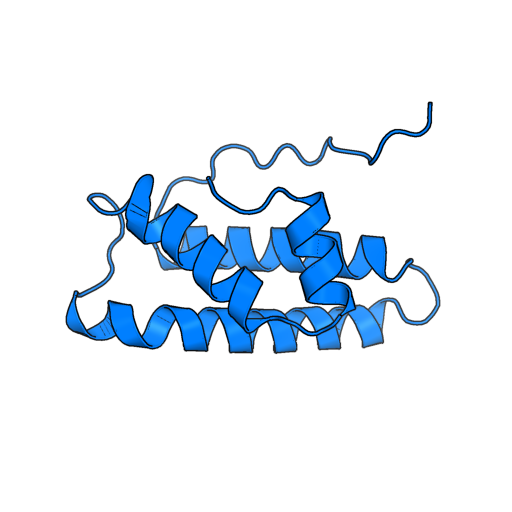-3.654 1.434 1.00 84.81 87 LEU A CA 1
ATOM 696 C C . LEU A 1 87 ? -8.347 -3.747 1.483 1.00 84.81 87 LEU A C 1
ATOM 698 O O . LEU A 1 87 ? -8.914 -3.891 2.559 1.00 84.81 87 LEU A O 1
ATOM 702 N N . GLU A 1 88 ? -9.029 -3.686 0.342 1.00 81.25 88 GLU A N 1
ATOM 703 C CA . GLU A 1 88 ? -10.484 -3.832 0.292 1.00 81.25 88 GLU A CA 1
ATOM 704 C C . GLU A 1 88 ? -10.950 -5.221 0.773 1.00 81.25 88 GLU A C 1
ATOM 706 O O . GLU A 1 88 ? -11.898 -5.302 1.561 1.00 81.25 88 GLU A O 1
ATOM 711 N N . ASP A 1 89 ? -10.248 -6.286 0.371 1.00 84.25 89 ASP A N 1
ATOM 712 C CA . ASP A 1 89 ? -10.520 -7.672 0.785 1.00 84.25 89 ASP A CA 1
ATOM 713 C C . ASP A 1 89 ? -10.324 -7.864 2.299 1.00 84.25 89 ASP A C 1
ATOM 715 O O . ASP A 1 89 ? -11.244 -8.295 3.002 1.00 84.25 89 ASP A O 1
ATOM 719 N N . GLU A 1 90 ? -9.182 -7.418 2.832 1.00 82.88 90 GLU A N 1
ATOM 720 C CA . GLU A 1 90 ? -8.862 -7.485 4.264 1.00 82.88 90 GLU A CA 1
ATOM 721 C C . GLU A 1 90 ? -9.871 -6.720 5.135 1.00 82.88 90 GLU A C 1
ATOM 723 O O . GLU A 1 90 ? -10.198 -7.123 6.256 1.00 82.88 90 GLU A O 1
ATOM 728 N N . LEU A 1 91 ? -10.382 -5.596 4.628 1.00 76.75 91 LEU A N 1
ATOM 729 C CA . LEU A 1 91 ? -11.367 -4.773 5.326 1.00 76.75 91 LEU A CA 1
ATOM 730 C C . LEU A 1 91 ? -12.803 -5.293 5.168 1.00 76.75 91 LEU A C 1
ATOM 732 O O . LEU A 1 91 ? -13.697 -4.832 5.892 1.00 76.75 91 LEU A O 1
ATOM 736 N N . GLY A 1 92 ? -13.028 -6.253 4.266 1.00 71.25 92 GLY A N 1
ATOM 737 C CA . GLY A 1 92 ? -14.341 -6.789 3.920 1.00 71.25 92 GLY A CA 1
ATOM 738 C C . GLY A 1 92 ? -15.258 -5.753 3.271 1.00 71.25 92 GLY A C 1
ATOM 739 O O . GLY A 1 92 ? -16.477 -5.824 3.454 1.00 71.25 92 GLY A O 1
ATOM 740 N N . VAL A 1 93 ? -14.686 -4.767 2.574 1.00 71.56 93 VAL A N 1
ATOM 741 C CA . VAL A 1 93 ? -15.441 -3.721 1.875 1.00 71.56 93 VAL A CA 1
ATOM 742 C C . VAL A 1 93 ? -15.645 -4.134 0.415 1.00 71.56 93 VAL A C 1
ATOM 744 O O . VAL A 1 93 ? -14.745 -4.705 -0.195 1.00 71.56 93 VAL A O 1
ATOM 747 N N . PRO A 1 94 ? -16.827 -3.892 -0.176 1.00 64.25 94 PRO A N 1
ATOM 748 C CA . PRO A 1 94 ? -17.084 -4.294 -1.552 1.00 64.25 94 PRO A CA 1
ATOM 749 C C . PRO A 1 94 ? -16.168 -3.528 -2.510 1.00 64.25 94 PRO A C 1
ATOM 751 O O . PRO A 1 94 ? -16.114 -2.295 -2.458 1.00 64.25 94 PRO A O 1
ATOM 754 N N . HIS A 1 95 ? -15.501 -4.256 -3.411 1.00 59.94 95 HIS A N 1
ATOM 755 C CA . HIS A 1 95 ? -14.739 -3.670 -4.509 1.00 59.94 95 HIS A CA 1
ATOM 756 C C . HIS A 1 95 ? -15.666 -2.765 -5.319 1.00 59.94 95 HIS A C 1
ATOM 758 O O . HIS A 1 95 ? -16.538 -3.238 -6.053 1.00 59.94 95 HIS A O 1
ATOM 764 N N . LYS A 1 96 ? -15.509 -1.445 -5.195 1.00 54.66 96 LYS A N 1
ATOM 765 C CA . LYS A 1 96 ? -16.075 -0.552 -6.207 1.00 54.66 96 LYS A CA 1
ATOM 766 C C . LYS A 1 96 ? -15.262 -0.821 -7.457 1.00 54.66 96 LYS A C 1
ATOM 768 O O . LYS A 1 96 ? -14.062 -0.575 -7.399 1.00 54.66 96 LYS A O 1
ATOM 773 N N . GLU A 1 97 ? -15.905 -1.359 -8.501 1.00 44.47 97 GLU A N 1
ATOM 774 C CA . GLU A 1 97 ? -15.316 -1.678 -9.809 1.00 44.47 97 GLU A CA 1
ATOM 775 C C . GLU A 1 97 ? -14.072 -0.830 -10.058 1.00 44.47 97 GLU A C 1
ATOM 777 O O . GLU A 1 97 ? -14.155 0.373 -10.318 1.00 44.47 97 GLU A O 1
ATOM 782 N N . VAL A 1 98 ? -12.903 -1.444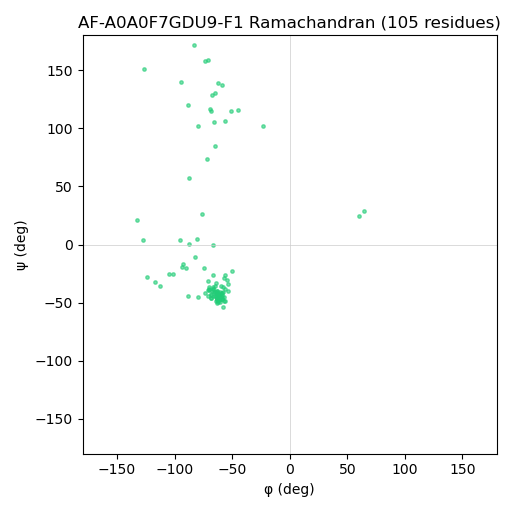 -9.866 1.00 48.19 98 VAL A N 1
ATOM 783 C CA . VAL A 1 98 ? -11.650 -0.809 -10.240 1.00 48.19 98 VAL A CA 1
ATOM 784 C C . VAL A 1 98 ? -11.728 -0.717 -11.748 1.00 48.19 98 VAL A C 1
ATOM 786 O O . VAL A 1 98 ? -11.643 -1.737 -12.432 1.00 48.19 98 VAL A O 1
ATOM 789 N N . ASP A 1 99 ? -11.964 0.489 -12.255 1.00 42.44 99 ASP A N 1
ATOM 790 C CA . ASP A 1 99 ? -11.992 0.765 -13.681 1.00 42.44 99 ASP A CA 1
ATOM 791 C C . ASP A 1 99 ? -10.580 0.526 -14.237 1.00 42.44 99 ASP A C 1
ATOM 793 O O . ASP A 1 99 ? -9.728 1.412 -14.316 1.00 42.44 99 ASP A O 1
ATOM 797 N N . ARG A 1 100 ? -10.301 -0.740 -14.568 1.00 48.00 100 ARG A N 1
ATOM 798 C CA . ARG A 1 100 ? -9.054 -1.199 -15.192 1.00 48.00 100 ARG A CA 1
ATOM 799 C C . ARG A 1 100 ? -8.900 -0.642 -16.614 1.00 48.00 100 ARG A C 1
ATOM 801 O O . ARG A 1 100 ? -7.899 -0.928 -17.266 1.00 48.00 100 ARG A O 1
ATOM 808 N N . SER A 1 101 ? -9.863 0.149 -17.100 1.00 44.38 101 SER A N 1
ATOM 809 C CA . SER A 1 101 ? -9.805 0.808 -18.404 1.00 44.38 101 SER A CA 1
ATOM 810 C C . SER A 1 101 ? -9.113 2.168 -18.358 1.00 44.38 101 SER A C 1
ATOM 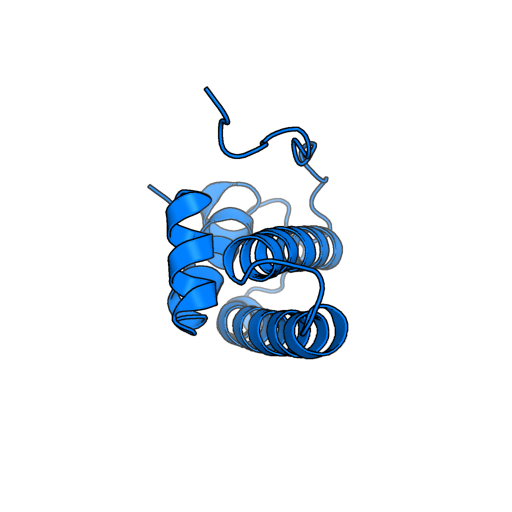812 O O . SER A 1 101 ? -8.960 2.780 -19.417 1.00 44.38 101 SER A O 1
ATOM 814 N N . PHE A 1 102 ? -8.631 2.638 -17.198 1.00 43.38 102 PHE A N 1
ATOM 815 C CA . PHE A 1 102 ? -7.823 3.859 -17.127 1.00 43.38 102 PHE A CA 1
ATOM 816 C C . PHE A 1 102 ? -6.416 3.634 -17.707 1.00 43.38 102 PHE A C 1
ATOM 818 O O . PHE A 1 102 ? -5.410 3.554 -17.003 1.00 43.38 102 PHE A O 1
ATOM 825 N N . LYS A 1 103 ? -6.341 3.535 -19.036 1.00 42.44 103 LYS A N 1
ATOM 826 C CA . LYS A 1 103 ? -5.110 3.749 -19.790 1.00 42.44 103 LYS A CA 1
ATOM 827 C C . LYS A 1 103 ? -4.794 5.237 -19.698 1.00 42.44 103 LYS A C 1
ATOM 829 O O . LYS A 1 103 ? -5.577 6.056 -20.175 1.00 42.44 103 LYS A O 1
ATOM 834 N N . LEU A 1 104 ? -3.662 5.581 -19.079 1.00 43.38 104 LEU A N 1
ATOM 835 C CA . LEU A 1 104 ? -3.050 6.905 -19.213 1.00 43.38 104 LEU A CA 1
ATOM 836 C C . LEU A 1 104 ? -3.080 7.280 -20.699 1.00 43.38 104 LEU A C 1
ATOM 838 O O . LEU A 1 104 ? -2.525 6.559 -21.527 1.00 43.38 104 LEU A O 1
ATOM 842 N N . GLY A 1 105 ? -3.835 8.333 -21.019 1.00 31.69 105 GLY A N 1
ATOM 843 C CA . GLY A 1 105 ? -4.213 8.684 -22.380 1.00 31.69 105 GLY A CA 1
ATOM 844 C C . GLY A 1 105 ? -3.017 8.735 -23.322 1.00 31.69 105 GLY A C 1
ATOM 845 O O . GLY A 1 105 ? -2.157 9.603 -23.199 1.00 31.69 105 GLY A O 1
ATOM 846 N N . VAL A 1 106 ? -3.010 7.822 -24.291 1.00 36.59 106 VAL A N 1
ATOM 847 C CA . VAL A 1 106 ? -2.458 8.107 -25.612 1.00 36.59 106 VAL A CA 1
ATOM 848 C C . VAL A 1 106 ? -3.557 8.886 -26.320 1.00 36.59 106 VAL A C 1
ATOM 850 O O . VAL A 1 106 ? -4.577 8.308 -26.696 1.00 36.59 106 VAL A O 1
ATOM 853 N N . ASN A 1 107 ? -3.383 10.200 -26.384 1.00 34.94 107 ASN A N 1
ATOM 854 C CA . ASN A 1 107 ? -4.077 11.051 -27.341 1.00 34.94 107 ASN A CA 1
ATOM 855 C C . ASN A 1 107 ? -3.084 11.382 -28.453 1.00 34.94 107 ASN A C 1
ATOM 857 O O . ASN A 1 107 ? -1.922 11.685 -28.092 1.00 34.94 107 ASN A O 1
#

pLDDT: mean 75.52, std 16.03, range [31.69, 93.75]

Mean predicted aligned error: 8.8 Å

Sequence (107 aa):
MGLTLGEAIRHIVNKNYAIVAADLFDECLGKKYGEVAKVPAKDKTTWPIKIEDKLKEVHQAKLTEGEFKWTRQDVASDTYIEVKLWLEDELGVPHKEVDRSFKLGVN

Nearest PDB structures (foldseek):
  7d2w-assembly1_B  TM=3.461E-01  e=7.608E+00  Plasmodium falciparum 3D7
  2rld-assembly1_E  TM=3.297E-01  e=8.908E+00  Bacteroides thetaiotaomicron VPI-5482

Secondary structure (DSSP, 8-state):
-PPPHHHHHHHHHTT-HHHHHHHHHIIIIIIISTTT----TTTTTTHHHHHHHHHHHHHHHHHHHHTTTS-HHHHHHHHHHHHHHHHHHHHT-------TT------

Foldseek 3Di:
DADDLVRQLVCLLVLVLLNLLVRLLCVCCNPDCVPPFPDDPVCSVVRSVVLSVQLVVQLVVLCVVPVPPDDSSVSSSVSSVVSSVVVCVNRVHDPPPPPPVPDPDPD

Solvent-accessible surface area (backbone atoms only — not comparable to full-atom values): 6188 Å² total; per-residue (Å²): 134,77,75,51,70,71,52,42,25,52,30,46,64,70,67,42,36,64,64,47,16,47,40,53,43,38,51,49,51,64,74,71,27,55,90,64,39,75,67,57,78,87,50,62,80,50,45,40,57,53,45,24,52,48,48,51,51,47,38,51,52,41,50,67,74,28,74,88,79,55,53,67,62,55,43,22,45,52,30,52,53,53,50,49,53,51,51,31,60,77,32,66,44,82,80,69,79,76,70,85,77,73,64,80,78,86,124

Radius of gyration: 13.94 Å; Cα contacts (8 Å, |Δi|>4): 93; chains: 1; bounding box: 32×25×46 Å